Protein AF-A0A9E5AY60-F1 (afdb_monomer_lite)

pLDDT: mean 90.07, std 10.65, range [47.97, 98.25]

Structure (mmCIF, N/CA/C/O backbone):
data_AF-A0A9E5AY60-F1
#
_entry.id   AF-A0A9E5AY60-F1
#
loop_
_atom_site.group_PDB
_atom_site.id
_atom_site.type_symbol
_atom_site.label_atom_id
_atom_site.label_alt_id
_atom_site.label_comp_id
_atom_site.label_asym_id
_atom_site.label_entity_id
_atom_site.label_seq_id
_atom_site.pdbx_PDB_ins_code
_atom_site.Cartn_x
_atom_site.Cartn_y
_atom_site.Cartn_z
_atom_site.occupancy
_atom_site.B_iso_or_equiv
_atom_site.auth_seq_id
_atom_site.auth_comp_id
_atom_site.auth_asym_id
_atom_site.auth_atom_id
_atom_site.pdbx_PDB_model_num
ATOM 1 N N . SER A 1 1 ? -10.095 7.070 -14.844 1.00 83.50 1 SER A N 1
ATOM 2 C CA . SER A 1 1 ? -8.996 6.084 -14.861 1.00 83.50 1 SER A CA 1
ATOM 3 C C . SER A 1 1 ? -7.688 6.814 -14.617 1.00 83.50 1 SER A C 1
ATOM 5 O O . SER A 1 1 ? -7.597 7.990 -14.954 1.00 83.50 1 SER A O 1
ATOM 7 N N . PHE A 1 2 ? -6.708 6.151 -14.004 1.00 92.81 2 PHE A N 1
ATOM 8 C CA . PHE A 1 2 ? -5.382 6.709 -13.722 1.00 92.81 2 PHE A CA 1
ATOM 9 C C . PHE A 1 2 ? -4.321 5.604 -13.808 1.00 92.81 2 PHE A C 1
ATOM 11 O O . PHE A 1 2 ? -4.665 4.422 -13.766 1.00 92.81 2 PHE A O 1
ATOM 18 N N . PHE A 1 3 ? -3.049 5.986 -13.926 1.00 93.88 3 PHE A N 1
ATOM 19 C CA . PHE A 1 3 ? -1.922 5.063 -13.804 1.00 93.88 3 PHE A CA 1
ATOM 20 C C . PHE A 1 3 ? -1.346 5.147 -12.390 1.00 93.88 3 PHE A C 1
ATOM 22 O O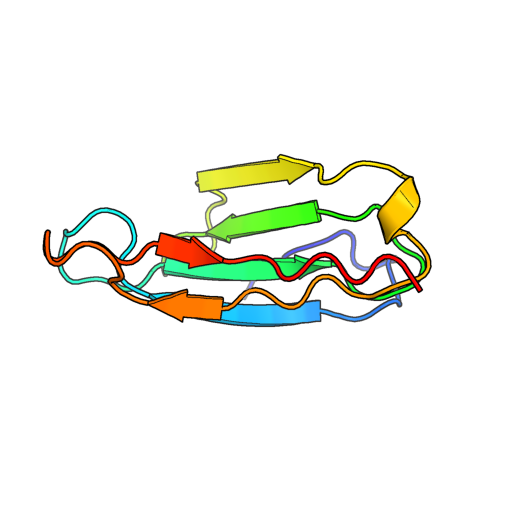 . PHE A 1 3 ? -0.964 6.227 -11.941 1.00 93.88 3 PHE A O 1
ATOM 29 N N . ALA A 1 4 ? -1.286 4.014 -11.690 1.00 93.88 4 ALA A N 1
ATOM 30 C CA . ALA A 1 4 ? -0.707 3.956 -10.348 1.00 93.88 4 ALA A CA 1
ATOM 31 C C . ALA A 1 4 ? 0.829 4.062 -10.373 1.00 93.88 4 ALA A C 1
ATOM 33 O O . ALA A 1 4 ? 1.456 4.629 -9.483 1.00 93.88 4 ALA A O 1
ATOM 34 N N . PHE A 1 5 ? 1.463 3.574 -11.433 1.00 94.31 5 PHE A N 1
ATOM 35 C CA . PHE A 1 5 ? 2.904 3.678 -11.645 1.00 94.31 5 PHE A CA 1
ATOM 36 C C . PHE A 1 5 ? 3.208 4.185 -13.051 1.00 94.31 5 PHE A C 1
ATOM 38 O O . PHE A 1 5 ? 2.289 4.430 -13.831 1.00 94.31 5 PHE A O 1
ATOM 45 N N . ASP A 1 6 ? 4.490 4.386 -13.354 1.00 92.75 6 ASP A N 1
ATOM 46 C CA . ASP A 1 6 ? 4.905 4.731 -14.710 1.00 92.75 6 ASP A CA 1
ATOM 47 C C . ASP A 1 6 ? 4.409 3.637 -15.681 1.00 92.75 6 ASP A C 1
ATOM 49 O O . ASP A 1 6 ? 4.633 2.454 -15.418 1.00 92.75 6 ASP A O 1
ATOM 53 N N . PRO A 1 7 ? 3.715 3.983 -16.779 1.00 91.50 7 PRO A N 1
ATOM 54 C CA . PRO A 1 7 ? 3.172 2.996 -17.712 1.00 91.50 7 PRO A CA 1
ATOM 55 C C . PRO A 1 7 ? 4.248 2.150 -18.419 1.00 91.50 7 PRO A C 1
ATOM 57 O O . PRO A 1 7 ? 3.914 1.131 -19.025 1.00 91.50 7 PRO A O 1
ATOM 60 N N . HIS A 1 8 ? 5.522 2.546 -18.358 1.00 91.94 8 HIS A N 1
ATOM 61 C CA . HIS A 1 8 ? 6.656 1.764 -18.851 1.00 91.94 8 HIS A CA 1
ATOM 62 C C . HIS A 1 8 ? 7.171 0.730 -17.838 1.00 91.94 8 HIS A C 1
ATOM 64 O O . HIS A 1 8 ? 7.967 -0.139 -18.204 1.00 91.94 8 HIS A O 1
ATOM 70 N N . GLU A 1 9 ? 6.710 0.766 -16.586 1.00 91.19 9 GLU A N 1
ATOM 71 C CA . GLU A 1 9 ? 6.967 -0.300 -15.625 1.00 91.19 9 GLU A CA 1
ATOM 72 C C . GLU A 1 9 ? 6.063 -1.505 -15.902 1.00 91.19 9 GLU A C 1
ATOM 74 O O . GLU A 1 9 ? 4.865 -1.516 -15.630 1.00 91.19 9 GLU A O 1
ATOM 79 N N . THR A 1 10 ? 6.663 -2.564 -16.438 1.00 89.56 10 THR A N 1
ATOM 80 C CA . THR A 1 10 ? 5.943 -3.752 -16.924 1.00 89.56 10 THR A CA 1
ATOM 81 C C . THR A 1 10 ? 5.812 -4.868 -15.887 1.00 89.56 10 THR A C 1
ATOM 83 O O . THR A 1 10 ? 5.307 -5.943 -16.202 1.00 89.56 10 THR A O 1
ATOM 86 N N . GLY A 1 11 ? 6.224 -4.621 -14.638 1.00 89.00 11 GLY A N 1
ATOM 87 C CA . GLY A 1 11 ? 6.152 -5.599 -13.546 1.00 89.00 11 GLY A CA 1
ATOM 88 C C . GLY A 1 11 ? 4.729 -5.936 -13.088 1.00 89.00 11 GLY A C 1
ATOM 89 O O . GLY A 1 11 ? 4.547 -6.880 -12.320 1.00 89.00 11 GLY A O 1
ATOM 90 N N . GLY A 1 12 ? 3.729 -5.180 -13.552 1.00 91.56 12 GLY A N 1
ATOM 91 C CA . GLY A 1 12 ? 2.350 -5.269 -13.083 1.00 91.56 12 GLY A CA 1
ATOM 92 C C . GLY A 1 12 ? 2.157 -4.612 -11.716 1.00 91.56 12 GLY A C 1
ATOM 93 O O . GLY A 1 12 ? 3.024 -3.884 -11.228 1.00 91.56 12 GLY A O 1
ATOM 94 N N . VAL A 1 13 ? 0.999 -4.863 -11.103 1.00 93.88 13 VAL A N 1
ATOM 95 C CA . VAL A 1 13 ? 0.624 -4.320 -9.791 1.00 93.88 13 VAL A CA 1
ATOM 96 C C . VAL A 1 13 ? -0.110 -5.359 -8.954 1.00 93.88 13 VAL A C 1
ATOM 98 O O . VAL A 1 13 ? -0.784 -6.232 -9.501 1.00 93.88 13 VAL A O 1
ATOM 101 N N . HIS A 1 14 ? -0.025 -5.217 -7.634 1.00 94.06 14 HIS A N 1
ATOM 102 C CA . HIS A 1 14 ? -0.904 -5.893 -6.680 1.00 94.06 14 HIS A CA 1
ATOM 103 C C . HIS A 1 14 ? -1.812 -4.855 -6.028 1.00 94.06 14 HIS A C 1
ATOM 105 O O . HIS A 1 14 ? -1.378 -3.732 -5.769 1.00 94.06 14 HIS A O 1
ATOM 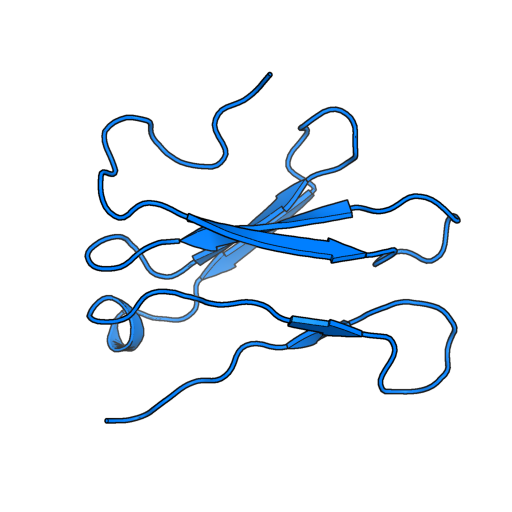111 N N . LEU A 1 15 ? -3.066 -5.227 -5.787 1.00 95.19 15 LEU A N 1
ATOM 112 C CA . LEU A 1 15 ? -4.100 -4.319 -5.305 1.00 95.19 15 LEU A CA 1
ATOM 113 C C . LEU A 1 15 ? -4.694 -4.820 -3.994 1.00 95.19 15 LEU A C 1
ATOM 115 O O . LEU A 1 15 ? -4.972 -6.010 -3.855 1.00 95.19 15 LEU A O 1
ATOM 119 N N . ALA A 1 16 ? -4.933 -3.876 -3.095 1.00 96.56 16 ALA A N 1
ATOM 120 C CA . ALA A 1 16 ? -5.822 -4.000 -1.953 1.00 96.56 16 ALA A CA 1
ATOM 121 C C . ALA A 1 16 ? -6.654 -2.712 -1.843 1.00 96.56 16 ALA A C 1
ATOM 123 O O . ALA A 1 16 ? -6.307 -1.686 -2.438 1.00 96.56 16 ALA A O 1
ATOM 124 N N . VAL A 1 17 ? -7.759 -2.780 -1.115 1.00 97.12 17 VAL A N 1
ATOM 125 C CA . VAL A 1 17 ? -8.620 -1.634 -0.811 1.00 97.12 17 VAL A CA 1
ATOM 126 C C . VAL A 1 17 ? -9.001 -1.689 0.656 1.00 97.12 17 VAL A C 1
ATOM 128 O O . VAL A 1 17 ? -9.025 -2.786 1.218 1.00 97.12 17 VAL A O 1
ATOM 131 N N . GLY A 1 18 ? -9.258 -0.528 1.243 1.00 96.81 18 GLY A N 1
ATOM 132 C CA . GLY A 1 18 ? -9.697 -0.439 2.625 1.00 96.81 18 GLY A CA 1
ATOM 133 C C . GLY A 1 18 ? -9.798 0.984 3.146 1.00 96.81 18 GLY A C 1
ATOM 134 O O . GLY A 1 18 ? -9.238 1.889 2.532 1.00 96.81 18 GLY A O 1
ATOM 135 N N . ASP A 1 19 ? -10.538 1.179 4.232 1.00 97.69 19 ASP A N 1
ATOM 136 C CA . ASP A 1 19 ? -10.742 2.492 4.862 1.00 97.69 19 ASP A CA 1
ATOM 137 C C . ASP A 1 19 ? -9.573 2.797 5.808 1.00 97.69 19 ASP A C 1
ATOM 139 O O . ASP A 1 19 ? -9.544 2.360 6.960 1.00 97.69 19 ASP A O 1
ATOM 143 N N . LEU A 1 20 ? -8.563 3.500 5.296 1.00 97.06 20 LEU A N 1
ATOM 144 C CA . LEU A 1 20 ? -7.302 3.720 6.008 1.00 97.06 20 LEU A CA 1
ATOM 145 C C . LEU A 1 20 ? -7.355 4.946 6.924 1.00 97.06 20 LEU A C 1
ATOM 147 O O . LEU A 1 20 ? -6.501 5.104 7.802 1.00 97.06 20 LEU A O 1
ATOM 151 N N . ASP A 1 21 ? -8.298 5.862 6.692 1.00 95.38 21 ASP A N 1
ATOM 152 C CA . ASP A 1 21 ? -8.430 7.088 7.478 1.00 95.38 21 ASP A CA 1
ATOM 153 C C . ASP A 1 21 ? -9.652 7.112 8.412 1.00 95.38 21 ASP A C 1
ATOM 155 O O . ASP A 1 21 ? -9.667 7.916 9.362 1.00 95.38 21 ASP A O 1
ATOM 159 N N . GLY A 1 22 ? -10.577 6.163 8.244 1.00 96.12 22 GLY A N 1
ATOM 160 C CA . GLY A 1 22 ? -11.775 5.952 9.052 1.00 96.12 22 GLY A CA 1
ATOM 161 C C . GLY A 1 22 ? -12.954 6.836 8.639 1.00 96.12 22 GLY A C 1
ATOM 162 O O . GLY A 1 22 ? -13.810 7.133 9.481 1.00 96.12 22 GLY A O 1
ATOM 163 N N . ASP A 1 23 ? -12.985 7.347 7.401 1.00 96.25 23 ASP A N 1
ATOM 164 C CA . ASP A 1 23 ? -14.050 8.237 6.915 1.00 96.25 23 ASP A CA 1
ATOM 165 C C . ASP A 1 23 ? -15.263 7.506 6.301 1.00 96.25 23 ASP A C 1
ATOM 167 O O . ASP A 1 23 ? -16.262 8.149 5.927 1.00 96.25 23 ASP A O 1
ATOM 171 N N . GLY A 1 24 ? -15.207 6.174 6.238 1.00 96.06 24 GLY A N 1
ATOM 172 C CA . GLY A 1 24 ? -16.214 5.308 5.639 1.00 96.06 24 GLY A CA 1
ATOM 173 C C . GLY A 1 24 ? -16.087 5.155 4.120 1.00 96.06 24 GLY A C 1
ATOM 174 O O . GLY A 1 24 ? -17.031 4.664 3.487 1.00 96.06 24 GLY A O 1
ATOM 175 N N . ARG A 1 25 ? -14.986 5.602 3.504 1.00 96.8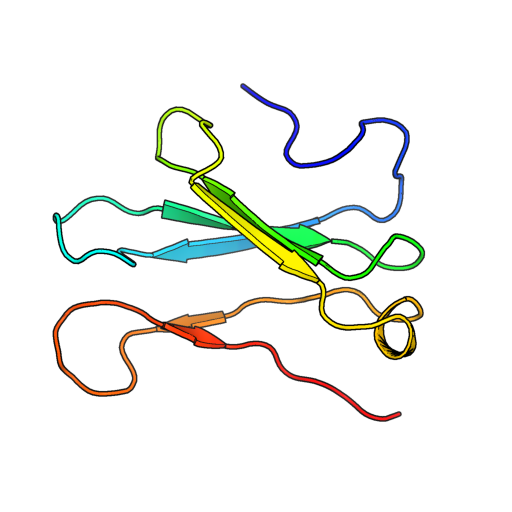1 25 ARG A N 1
ATOM 176 C CA . ARG A 1 25 ? -14.653 5.358 2.094 1.00 96.81 25 ARG A CA 1
ATOM 177 C C . ARG A 1 25 ? -13.345 4.593 2.001 1.00 96.81 25 ARG A C 1
ATOM 179 O O . ARG A 1 25 ? -12.401 4.860 2.715 1.00 96.81 25 ARG A O 1
ATOM 186 N N . GLU A 1 26 ? -13.297 3.660 1.059 1.00 97.50 26 GLU A N 1
ATOM 187 C CA . GLU A 1 26 ? -12.083 2.891 0.816 1.00 97.50 26 GLU A CA 1
ATOM 188 C C . GLU A 1 26 ? -11.052 3.695 0.007 1.00 97.50 26 GLU A C 1
ATOM 190 O O . GLU A 1 26 ? -11.355 4.278 -1.047 1.00 97.50 26 GLU A O 1
ATOM 195 N N . GLU A 1 27 ? -9.802 3.618 0.446 1.00 98.12 27 GLU A N 1
ATOM 196 C CA . GLU A 1 27 ? -8.615 3.961 -0.319 1.00 98.12 27 GLU A CA 1
ATOM 197 C C . GLU A 1 27 ? -8.153 2.779 -1.176 1.00 98.12 27 GLU A C 1
ATOM 199 O O . GLU A 1 27 ? -8.391 1.605 -0.895 1.00 98.12 27 GLU A O 1
ATOM 204 N N . ILE A 1 28 ? -7.418 3.099 -2.238 1.00 98.00 28 ILE A N 1
ATOM 205 C CA . ILE A 1 28 ? -6.795 2.127 -3.131 1.00 98.00 28 ILE A CA 1
ATOM 206 C C . ILE A 1 28 ? -5.321 2.007 -2.760 1.00 98.0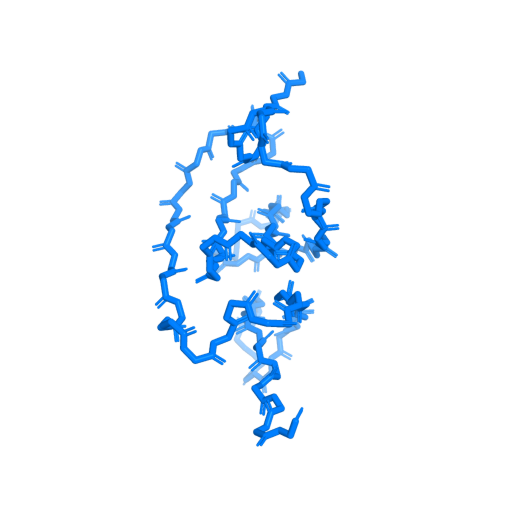0 28 ILE A C 1
ATOM 208 O O . ILE A 1 28 ? -4.562 2.971 -2.885 1.00 98.00 28 ILE A O 1
ATOM 212 N N . VAL A 1 29 ? -4.887 0.805 -2.394 1.00 98.00 29 VAL A N 1
ATOM 213 C CA . VAL A 1 29 ? -3.490 0.491 -2.082 1.00 98.00 29 VAL A CA 1
ATOM 214 C C . VAL A 1 29 ? -2.889 -0.313 -3.227 1.00 98.00 29 VAL A C 1
ATOM 216 O O . VAL A 1 29 ? -3.365 -1.393 -3.577 1.00 98.00 29 VAL A O 1
ATOM 219 N N . VAL A 1 30 ? -1.816 0.209 -3.818 1.00 97.00 30 VAL A N 1
ATOM 220 C CA . VAL A 1 30 ? -1.142 -0.401 -4.965 1.00 97.00 30 VAL A CA 1
ATOM 221 C C . VAL A 1 30 ? 0.296 -0.739 -4.603 1.00 97.00 30 VAL A C 1
ATOM 223 O O . VAL A 1 30 ? 1.105 0.152 -4.344 1.00 97.00 30 VAL A O 1
ATOM 226 N N . GLY A 1 31 ? 0.625 -2.027 -4.624 1.00 95.00 31 GLY A N 1
ATOM 227 C CA . GLY A 1 31 ? 1.992 -2.521 -4.521 1.00 95.00 31 GLY A CA 1
ATOM 228 C C . GLY A 1 31 ? 2.627 -2.696 -5.898 1.00 95.00 31 GLY A C 1
ATOM 229 O O . GLY A 1 31 ? 2.002 -3.209 -6.831 1.00 95.00 31 GLY A O 1
ATOM 230 N N . SER A 1 32 ? 3.877 -2.262 -6.038 1.00 93.56 32 SER A N 1
ATOM 231 C CA . SER A 1 32 ? 4.631 -2.396 -7.283 1.00 93.56 32 SER A CA 1
ATOM 232 C C . SER A 1 32 ? 4.946 -3.858 -7.602 1.00 93.56 32 SER A C 1
ATOM 234 O O . SER A 1 32 ? 5.309 -4.646 -6.723 1.00 93.56 32 SER A O 1
ATOM 236 N N . GLY A 1 33 ? 4.832 -4.230 -8.873 1.00 91.12 33 GLY A N 1
ATOM 237 C CA . GLY A 1 33 ? 5.162 -5.569 -9.339 1.00 91.12 33 GLY A CA 1
ATOM 238 C C . GLY A 1 33 ? 6.664 -5.867 -9.377 1.00 91.12 33 GLY A C 1
ATOM 239 O O . GLY A 1 33 ? 7.515 -4.999 -9.171 1.00 91.12 33 GLY A O 1
ATOM 240 N N . LYS A 1 34 ? 7.000 -7.126 -9.659 1.00 89.44 34 LYS A N 1
ATOM 241 C CA . LYS A 1 34 ? 8.385 -7.618 -9.689 1.00 89.44 34 LYS A CA 1
ATOM 242 C C . LYS A 1 34 ? 9.236 -6.868 -10.723 1.00 89.44 34 LYS A C 1
ATOM 244 O O . LYS A 1 34 ? 8.770 -6.586 -11.823 1.00 89.44 34 LYS A O 1
ATOM 249 N N . GLY A 1 35 ? 10.510 -6.625 -10.402 1.00 86.88 35 GLY A N 1
ATOM 250 C CA . GLY A 1 35 ? 11.465 -6.005 -11.328 1.00 86.88 35 GLY A CA 1
ATOM 251 C C . GLY A 1 35 ? 11.305 -4.489 -11.466 1.00 86.88 35 GLY A C 1
ATOM 252 O O . GLY A 1 35 ? 11.900 -3.892 -12.359 1.00 86.88 35 GLY A O 1
ATOM 253 N N . THR A 1 36 ? 10.514 -3.873 -10.587 1.00 88.81 36 THR A N 1
ATOM 254 C CA . THR A 1 36 ? 10.338 -2.419 -10.482 1.00 88.81 36 THR A CA 1
ATOM 255 C C . THR A 1 36 ? 10.886 -1.925 -9.140 1.00 88.81 36 THR A C 1
ATOM 257 O O . THR A 1 36 ? 11.309 -2.725 -8.299 1.00 88.81 36 THR A O 1
ATOM 260 N N . LEU A 1 37 ? 10.916 -0.605 -8.921 1.00 89.62 37 LEU A N 1
ATOM 261 C CA . LEU A 1 37 ? 11.269 -0.074 -7.603 1.00 89.62 37 LEU A CA 1
ATOM 262 C C . LEU A 1 37 ? 10.198 -0.491 -6.580 1.00 89.62 37 LEU A C 1
ATOM 264 O O . LEU A 1 37 ? 9.044 -0.105 -6.778 1.00 89.62 37 LEU A O 1
ATOM 268 N N . PRO A 1 38 ? 10.565 -1.214 -5.502 1.00 90.88 38 PRO A N 1
ATOM 269 C CA . PRO A 1 38 ? 9.617 -1.784 -4.552 1.00 90.88 38 PRO A CA 1
ATOM 270 C C . PRO A 1 38 ? 8.969 -0.693 -3.705 1.00 90.88 38 PRO A C 1
A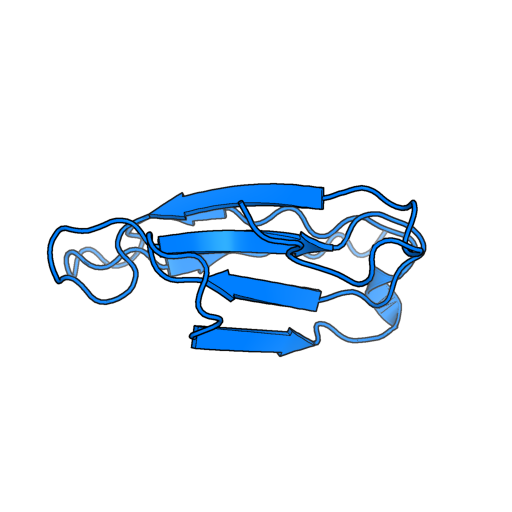TOM 272 O O . PRO A 1 38 ? 9.591 -0.117 -2.803 1.00 90.88 38 PRO A O 1
ATOM 275 N N . ARG A 1 39 ? 7.709 -0.401 -4.012 1.00 92.69 39 ARG A N 1
ATOM 276 C CA . ARG A 1 39 ? 6.958 0.678 -3.384 1.00 92.69 39 ARG A CA 1
ATOM 277 C C . ARG A 1 39 ? 5.476 0.369 -3.261 1.00 92.69 39 ARG A C 1
ATOM 279 O O . ARG A 1 39 ? 4.922 -0.429 -4.017 1.00 92.69 39 ARG A O 1
ATOM 286 N N . ILE A 1 40 ? 4.851 1.057 -2.317 1.00 95.19 40 ILE A N 1
ATOM 287 C CA . ILE A 1 40 ? 3.402 1.105 -2.139 1.00 95.19 40 ILE A CA 1
ATOM 288 C C . ILE A 1 40 ? 2.949 2.525 -2.403 1.00 95.19 40 ILE A C 1
ATOM 290 O O . ILE A 1 40 ? 3.567 3.464 -1.906 1.00 95.19 40 ILE A O 1
ATOM 294 N N . ARG A 1 41 ? 1.870 2.681 -3.163 1.00 97.12 41 ARG A N 1
ATOM 295 C CA . ARG A 1 41 ? 1.161 3.951 -3.308 1.00 97.12 41 ARG A CA 1
ATOM 296 C C . ARG A 1 41 ? -0.273 3.794 -2.849 1.00 97.12 41 ARG A C 1
ATOM 298 O O . ARG A 1 41 ? -0.912 2.792 -3.158 1.00 97.12 41 ARG A O 1
ATOM 305 N N . VAL A 1 42 ? -0.757 4.800 -2.140 1.00 98.00 42 VAL A N 1
ATOM 306 C CA . VAL A 1 42 ? -2.137 4.888 -1.662 1.00 98.00 42 VAL A CA 1
ATOM 307 C C . VAL A 1 42 ? -2.837 5.996 -2.432 1.00 98.00 42 VAL A C 1
ATOM 309 O O . VAL A 1 42 ? -2.258 7.070 -2.614 1.00 98.00 42 VAL A O 1
ATOM 312 N N . TYR A 1 43 ? -4.063 5.752 -2.877 1.00 98.25 43 TYR A N 1
ATOM 313 C CA . TYR A 1 43 ? -4.890 6.707 -3.608 1.00 98.25 43 TYR A CA 1
ATOM 314 C C . TYR A 1 43 ? -6.273 6.822 -2.983 1.00 98.25 43 TYR A C 1
ATOM 316 O O . TYR A 1 43 ? -6.801 5.837 -2.485 1.00 98.25 43 TYR A O 1
ATOM 324 N N . ASP A 1 44 ? -6.893 7.994 -3.102 1.00 97.25 44 ASP A N 1
ATOM 325 C CA . ASP A 1 44 ? -8.328 8.118 -2.838 1.00 97.25 44 ASP A CA 1
ATOM 326 C C . ASP A 1 44 ? -9.169 7.481 -3.963 1.00 97.25 44 ASP A C 1
ATOM 328 O O . ASP A 1 44 ? -8.675 7.179 -5.057 1.00 97.25 44 ASP A O 1
ATOM 332 N N . GLY A 1 45 ? -10.481 7.354 -3.740 1.00 94.56 45 GLY A N 1
ATOM 333 C CA . GLY A 1 45 ? -11.431 6.843 -4.740 1.00 94.56 45 GLY A CA 1
ATOM 334 C C . GLY A 1 45 ? -11.538 7.669 -6.036 1.00 94.56 45 GLY A C 1
ATOM 335 O O . GLY A 1 45 ? -12.230 7.267 -6.974 1.00 94.56 45 GLY A O 1
ATOM 336 N N . LYS A 1 46 ? -10.858 8.822 -6.130 1.00 95.44 46 LYS A N 1
ATOM 337 C CA . LYS A 1 46 ? -10.754 9.642 -7.351 1.00 95.44 46 LYS A CA 1
ATOM 338 C C . LYS A 1 46 ? -9.416 9.447 -8.074 1.00 95.44 46 LYS A C 1
ATOM 340 O O . LYS A 1 46 ? -9.219 10.035 -9.139 1.00 95.44 46 LYS A O 1
ATOM 345 N N . GLY A 1 47 ? -8.520 8.614 -7.543 1.00 95.75 47 GLY A N 1
ATOM 346 C CA . GLY A 1 47 ? -7.203 8.335 -8.112 1.00 95.75 47 GLY A CA 1
ATOM 347 C C . GLY A 1 47 ? -6.148 9.393 -7.786 1.00 95.75 47 GLY A C 1
ATOM 348 O O . GLY A 1 47 ? -5.125 9.462 -8.470 1.00 95.75 47 GLY A O 1
ATOM 349 N N . ARG A 1 48 ? -6.365 10.237 -6.769 1.00 96.50 48 ARG A N 1
ATOM 350 C CA . ARG A 1 48 ? -5.337 11.163 -6.276 1.00 96.50 48 ARG A CA 1
ATOM 351 C C . ARG A 1 48 ? -4.452 10.438 -5.270 1.00 96.50 48 ARG A C 1
ATOM 353 O O . ARG A 1 48 ? -4.949 9.878 -4.301 1.00 96.50 48 ARG A O 1
ATOM 360 N N . MET A 1 49 ? -3.140 10.488 -5.493 1.00 97.12 49 MET A N 1
ATOM 361 C CA . MET A 1 49 ? -2.163 9.870 -4.597 1.00 97.12 49 MET A CA 1
ATOM 362 C C . MET A 1 49 ? -2.156 10.580 -3.236 1.00 97.12 49 MET A C 1
ATOM 364 O O . MET A 1 49 ? -2.046 11.807 -3.176 1.00 97.12 49 MET A O 1
ATOM 368 N N . LEU A 1 50 ? -2.273 9.800 -2.166 1.00 97.06 50 LEU A N 1
ATOM 369 C CA . LEU A 1 50 ? -2.229 10.237 -0.770 1.00 97.06 50 LEU A CA 1
ATOM 370 C C . LEU A 1 50 ? -0.837 10.019 -0.175 1.00 97.06 50 LEU A C 1
ATOM 372 O O . LEU A 1 50 ? -0.256 10.938 0.399 1.00 97.06 50 LEU A O 1
ATOM 376 N N . HIS A 1 51 ? -0.289 8.815 -0.365 1.00 96.50 51 HIS A N 1
ATOM 377 C CA . HIS A 1 51 ? 0.971 8.381 0.238 1.00 96.50 51 HIS A CA 1
ATOM 378 C C . HIS A 1 51 ? 1.796 7.526 -0.727 1.00 96.50 51 HIS A C 1
ATOM 380 O O . HIS A 1 51 ? 1.251 6.845 -1.597 1.00 96.50 51 HIS A O 1
ATOM 386 N N . GLU A 1 52 ? 3.116 7.535 -0.536 1.00 95.62 52 GLU A N 1
ATOM 387 C CA . GLU A 1 52 ? 4.056 6.623 -1.184 1.00 95.62 52 GLU A CA 1
ATOM 388 C C . GLU A 1 52 ? 5.080 6.130 -0.154 1.00 95.62 52 GLU A C 1
ATOM 390 O O . GLU A 1 52 ? 5.675 6.927 0.572 1.00 95.62 52 GLU A O 1
ATOM 395 N N . PHE A 1 53 ? 5.298 4.817 -0.111 1.00 92.19 53 PHE A N 1
ATOM 396 C CA . PHE A 1 53 ? 6.262 4.166 0.772 1.00 92.19 53 PHE A CA 1
ATOM 397 C C . PHE A 1 53 ? 7.270 3.389 -0.062 1.00 92.19 53 PHE A C 1
ATOM 399 O O . PHE A 1 53 ? 6.890 2.525 -0.852 1.00 92.19 53 PHE A O 1
ATOM 406 N N . PHE A 1 54 ? 8.559 3.662 0.133 1.00 90.69 54 PHE A N 1
ATOM 407 C CA . PHE A 1 54 ? 9.631 2.868 -0.458 1.00 90.69 54 PHE A CA 1
ATOM 408 C C . PHE A 1 54 ? 10.078 1.790 0.525 1.00 90.69 54 PHE A C 1
ATOM 410 O O . PHE A 1 54 ? 10.426 2.093 1.665 1.00 90.69 54 PHE A O 1
ATOM 417 N N . LEU A 1 55 ? 10.094 0.535 0.078 1.00 84.69 55 LEU A N 1
ATOM 418 C CA . LEU A 1 55 ? 10.367 -0.605 0.959 1.00 84.69 55 LEU A CA 1
ATOM 419 C C . LEU A 1 55 ? 11.851 -0.989 1.016 1.00 84.69 55 LEU A C 1
ATOM 421 O O . LEU A 1 55 ? 12.238 -1.829 1.822 1.00 84.69 55 LEU A O 1
ATOM 425 N N . GLY A 1 56 ? 12.698 -0.370 0.191 1.00 79.69 56 GLY A N 1
ATOM 426 C CA . GLY A 1 56 ? 14.123 -0.689 0.113 1.00 79.69 56 GLY A CA 1
ATOM 427 C C . GLY A 1 56 ? 14.456 -1.662 -1.020 1.00 79.69 56 GLY A C 1
ATOM 428 O O . GLY A 1 56 ? 13.683 -2.555 -1.358 1.00 79.69 56 GLY A O 1
ATOM 429 N N . ALA A 1 57 ? 15.644 -1.507 -1.612 1.00 72.56 57 ALA A N 1
ATOM 430 C CA . ALA A 1 57 ? 16.049 -2.211 -2.836 1.00 72.56 57 ALA A CA 1
ATOM 431 C C . ALA A 1 57 ? 16.059 -3.750 -2.727 1.00 72.56 57 ALA A C 1
ATOM 433 O O . ALA A 1 57 ? 15.940 -4.432 -3.747 1.00 72.56 57 ALA A O 1
ATOM 434 N N . GLN A 1 58 ? 16.148 -4.293 -1.509 1.00 69.44 58 GLN A N 1
ATOM 435 C CA . GLN A 1 58 ? 16.110 -5.734 -1.233 1.00 69.44 58 GLN A CA 1
ATOM 436 C C . GLN A 1 58 ? 14.821 -6.427 -1.710 1.00 69.44 58 GLN A C 1
ATOM 438 O O . GLN A 1 58 ? 14.828 -7.634 -1.912 1.00 69.44 58 GLN A O 1
ATOM 443 N N . PHE A 1 59 ? 13.742 -5.671 -1.947 1.00 65.50 59 PHE A N 1
ATOM 444 C CA . PHE A 1 59 ? 12.462 -6.200 -2.425 1.00 65.50 59 PHE A CA 1
ATOM 445 C C . PHE A 1 59 ? 12.266 -6.092 -3.940 1.00 65.50 59 PHE A C 1
ATOM 447 O O . PHE A 1 59 ? 11.231 -6.496 -4.442 1.00 65.50 59 PHE A O 1
ATOM 454 N N . SER A 1 60 ? 13.233 -5.566 -4.696 1.00 68.69 60 SER A N 1
ATOM 455 C CA . SER A 1 60 ? 13.078 -5.354 -6.150 1.00 68.69 60 SER A CA 1
ATOM 456 C C . SER A 1 60 ? 12.922 -6.652 -6.961 1.00 68.69 60 SER A C 1
ATOM 458 O O . SER A 1 60 ? 12.335 -6.655 -8.047 1.00 68.69 60 SER A O 1
ATOM 460 N N . SER A 1 61 ? 13.427 -7.773 -6.436 1.00 71.38 61 SER A N 1
ATOM 461 C CA . SER A 1 61 ? 13.317 -9.106 -7.041 1.00 71.38 61 SER A CA 1
ATOM 462 C C . SER A 1 61 ? 11.948 -9.763 -6.828 1.00 71.38 61 SER A C 1
ATOM 464 O O . SER A 1 61 ? 11.639 -10.746 -7.514 1.00 71.38 61 SER A O 1
ATOM 466 N N . VAL A 1 62 ? 11.125 -9.218 -5.928 1.00 74.75 62 VAL A N 1
ATOM 467 C CA . VAL A 1 62 ? 9.781 -9.698 -5.596 1.00 74.75 62 VAL A CA 1
ATOM 468 C C . VAL A 1 62 ? 8.744 -8.605 -5.853 1.00 74.75 62 VAL A C 1
ATOM 470 O O . VAL A 1 62 ? 9.050 -7.421 -5.923 1.00 74.75 62 VAL A O 1
ATOM 473 N N . GLY A 1 63 ? 7.498 -9.007 -6.083 1.00 82.25 63 GLY A N 1
ATOM 474 C CA . GLY A 1 63 ? 6.392 -8.058 -6.086 1.00 82.25 63 GLY A CA 1
ATOM 475 C C . GLY A 1 63 ? 6.029 -7.656 -4.660 1.00 82.25 63 GLY A C 1
ATOM 476 O O . GLY A 1 63 ? 6.222 -8.436 -3.729 1.00 82.25 63 GLY A O 1
ATOM 477 N N . VAL A 1 64 ? 5.479 -6.459 -4.493 1.00 88.75 64 VAL A N 1
ATOM 478 C CA . VAL A 1 64 ? 4.927 -6.008 -3.215 1.00 88.75 64 VAL A CA 1
ATOM 479 C C . VAL A 1 64 ? 3.444 -6.348 -3.193 1.00 88.75 64 VAL A C 1
ATOM 481 O O . VAL A 1 64 ? 2.688 -5.766 -3.967 1.00 88.75 64 VAL A O 1
ATOM 484 N N . THR A 1 65 ? 3.033 -7.278 -2.333 1.00 91.12 65 THR A N 1
ATOM 485 C CA . THR A 1 65 ? 1.627 -7.685 -2.182 1.00 91.12 65 THR A CA 1
ATOM 486 C C . THR A 1 65 ? 1.075 -7.131 -0.869 1.00 91.12 65 THR A C 1
ATOM 488 O O . THR A 1 65 ? 1.325 -7.736 0.174 1.00 91.12 65 THR A O 1
ATOM 491 N N . PRO A 1 66 ? 0.377 -5.981 -0.883 1.00 92.50 66 PRO A N 1
ATOM 492 C CA . PRO A 1 66 ? -0.225 -5.428 0.323 1.00 92.50 66 PRO A CA 1
ATOM 493 C C . PRO A 1 66 ? -1.440 -6.254 0.762 1.00 92.50 66 PRO A C 1
ATOM 495 O O . PRO A 1 66 ? -2.157 -6.817 -0.067 1.00 92.50 66 PRO A O 1
ATOM 498 N N . VAL A 1 67 ? -1.682 -6.275 2.068 1.00 94.62 67 VAL A N 1
ATOM 499 C CA . VAL A 1 67 ? -2.941 -6.705 2.689 1.00 94.62 67 VAL A CA 1
ATOM 500 C C . VAL A 1 67 ? -3.466 -5.530 3.502 1.00 94.62 67 VAL A C 1
ATOM 502 O O . VAL A 1 67 ? -2.665 -4.827 4.113 1.00 94.62 67 VAL A O 1
ATOM 505 N N . VAL A 1 68 ? -4.778 -5.312 3.486 1.00 96.12 68 VAL A N 1
ATOM 506 C CA . VAL A 1 68 ? -5.438 -4.274 4.282 1.00 96.12 68 VAL A CA 1
ATOM 507 C C . VAL A 1 68 ? -6.422 -4.940 5.236 1.00 96.12 68 VAL A C 1
ATOM 509 O O . VAL A 1 68 ? -7.160 -5.832 4.810 1.00 96.12 68 VAL A O 1
ATOM 512 N N . ALA A 1 69 ? -6.340 -4.598 6.521 1.00 95.19 69 ALA A N 1
ATOM 513 C CA . ALA A 1 69 ? -7.234 -5.084 7.568 1.00 95.19 69 ALA A CA 1
ATOM 514 C C . ALA A 1 69 ? -7.101 -4.220 8.825 1.00 95.19 69 ALA A C 1
ATOM 516 O O . ALA A 1 69 ? -5.990 -3.816 9.155 1.00 95.19 69 ALA A O 1
ATOM 517 N N . ASP A 1 70 ? -8.204 -4.032 9.546 1.00 96.19 70 ASP A N 1
ATOM 518 C CA . ASP A 1 70 ? -8.205 -3.511 10.918 1.00 96.19 70 ASP A CA 1
ATOM 519 C C . ASP A 1 70 ? -7.620 -4.579 11.861 1.00 96.19 70 ASP A C 1
ATOM 521 O O . ASP A 1 70 ? -8.253 -5.606 12.148 1.00 96.19 70 ASP A O 1
ATOM 525 N N . ILE A 1 71 ? -6.363 -4.391 12.268 1.00 96.00 71 ILE A N 1
ATOM 526 C CA . ILE A 1 71 ? -5.631 -5.345 13.115 1.00 96.00 71 ILE A CA 1
ATOM 527 C C . ILE A 1 71 ? -5.575 -4.927 14.582 1.00 96.00 71 ILE A C 1
ATOM 529 O O . ILE A 1 71 ? -5.236 -5.769 15.424 1.00 96.00 71 ILE A O 1
ATOM 533 N N . ASP A 1 72 ? -5.883 -3.672 14.901 1.00 96.19 72 ASP A N 1
ATOM 534 C CA . ASP A 1 72 ? -5.842 -3.157 16.272 1.00 96.19 72 ASP A CA 1
ATOM 535 C C . ASP A 1 72 ? -7.224 -2.828 16.869 1.00 96.19 72 ASP A C 1
ATOM 537 O O . ASP A 1 72 ? -7.346 -2.683 18.092 1.00 96.19 72 ASP A O 1
ATOM 541 N N . GLY A 1 73 ? -8.276 -2.870 16.053 1.00 96.19 73 GLY A N 1
ATOM 542 C CA . GLY A 1 73 ? -9.672 -2.708 16.434 1.00 96.19 73 GLY A CA 1
ATOM 543 C C . GLY A 1 73 ? -10.115 -1.254 16.579 1.00 96.19 73 GLY A C 1
ATOM 544 O O . GLY A 1 73 ? -11.105 -1.014 17.285 1.00 96.19 73 GLY A O 1
ATOM 545 N N . ASP A 1 74 ? -9.397 -0.286 15.999 1.00 96.50 74 ASP A N 1
ATOM 546 C CA . ASP A 1 74 ? -9.745 1.137 16.088 1.00 96.50 74 ASP A CA 1
ATOM 547 C C . ASP A 1 74 ? -10.768 1.602 15.029 1.00 96.50 74 ASP A C 1
ATOM 549 O O . ASP A 1 74 ? -11.303 2.715 15.128 1.00 96.50 74 ASP A O 1
ATOM 553 N N . GLY A 1 75 ? -11.117 0.723 14.083 1.00 93.69 75 GLY A N 1
ATOM 554 C CA . GLY A 1 75 ? -12.051 0.998 12.994 1.00 93.69 75 GLY A CA 1
ATOM 555 C C . GLY A 1 75 ? -11.418 1.662 11.769 1.00 93.69 75 GLY A C 1
ATOM 556 O O . GLY A 1 75 ? -12.159 2.035 10.858 1.00 93.69 75 GLY A O 1
ATOM 557 N N . LYS A 1 76 ? -10.093 1.810 11.741 1.00 96.00 76 LYS A N 1
ATOM 558 C CA . LYS A 1 76 ? -9.285 2.095 10.555 1.00 96.00 76 LYS A CA 1
ATOM 559 C C . LYS A 1 76 ? -8.554 0.824 10.165 1.00 96.00 76 LYS A C 1
ATOM 561 O O . LYS A 1 76 ? -8.254 -0.019 10.999 1.00 96.00 76 LYS A O 1
ATOM 566 N N . GLU A 1 77 ? -8.318 0.653 8.875 1.00 96.62 77 GLU A N 1
ATOM 567 C CA . GLU A 1 77 ? -7.590 -0.508 8.390 1.00 96.62 77 GLU A CA 1
ATOM 568 C C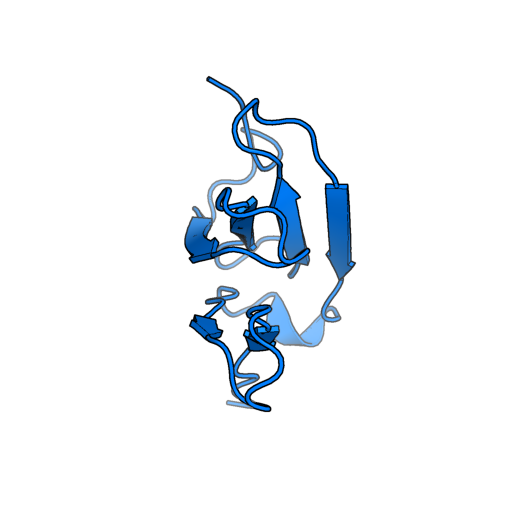 . GLU A 1 77 ? -6.106 -0.181 8.183 1.00 96.62 77 GLU A C 1
ATOM 570 O O . GLU A 1 77 ? -5.728 0.882 7.685 1.00 96.62 77 GLU A O 1
ATOM 575 N N . GLU A 1 78 ? -5.234 -1.136 8.502 1.00 95.62 78 GLU A N 1
ATOM 576 C CA . GLU A 1 78 ? -3.789 -0.994 8.350 1.00 95.62 78 GLU A CA 1
ATOM 577 C C . GLU A 1 78 ? -3.291 -1.662 7.071 1.00 95.62 78 GLU A C 1
ATOM 579 O O . GLU A 1 78 ? -3.786 -2.705 6.647 1.00 95.62 78 GLU A O 1
ATOM 584 N N . ILE A 1 79 ? -2.208 -1.125 6.499 1.00 94.12 79 ILE A N 1
ATOM 585 C CA . ILE A 1 79 ? -1.481 -1.777 5.404 1.00 94.12 79 ILE A CA 1
ATOM 586 C C . ILE A 1 79 ? -0.401 -2.701 5.976 1.00 94.12 79 ILE A C 1
ATOM 588 O O . ILE A 1 79 ? 0.584 -2.249 6.564 1.00 94.12 79 ILE A O 1
ATOM 592 N N . LEU A 1 80 ? -0.520 -3.997 5.700 1.00 91.88 80 LEU A N 1
ATOM 593 C CA . LEU A 1 80 ? 0.491 -5.005 5.990 1.00 91.88 80 LEU A CA 1
ATOM 594 C C . LEU A 1 80 ? 1.264 -5.370 4.726 1.00 91.88 80 LEU A C 1
ATOM 596 O O . LEU A 1 80 ? 0.695 -5.597 3.656 1.00 91.88 80 LEU A O 1
ATOM 600 N N . VAL A 1 81 ? 2.584 -5.484 4.869 1.00 87.06 81 VAL A N 1
ATOM 601 C CA . VAL A 1 81 ? 3.478 -5.881 3.780 1.00 87.06 81 VAL A CA 1
ATOM 602 C C . VAL A 1 81 ? 4.334 -7.058 4.229 1.00 87.06 81 VAL A C 1
ATOM 604 O O . VAL A 1 81 ? 5.265 -6.871 5.018 1.00 87.06 81 VAL A O 1
ATOM 607 N N . PRO A 1 82 ? 4.060 -8.278 3.744 1.00 71.56 82 PRO A N 1
ATOM 608 C CA . PRO A 1 82 ? 4.902 -9.417 4.044 1.00 71.56 82 PRO A CA 1
ATOM 609 C C . PRO A 1 82 ? 6.243 -9.261 3.320 1.00 71.56 82 PRO A C 1
ATOM 611 O O . PRO A 1 82 ? 6.327 -9.313 2.093 1.00 71.56 82 PRO A O 1
ATOM 614 N N . SER A 1 83 ? 7.314 -9.088 4.087 1.00 64.38 83 SER A N 1
ATOM 615 C CA . SER A 1 83 ? 8.679 -9.165 3.582 1.00 64.38 83 SER A CA 1
ATOM 616 C C . SER A 1 83 ? 9.147 -10.620 3.634 1.00 64.38 83 SER A C 1
ATOM 618 O O . SER A 1 83 ? 9.470 -11.143 4.696 1.00 64.38 83 SER A O 1
ATOM 620 N N . SER A 1 84 ? 9.169 -11.316 2.494 1.00 58.81 84 SER A N 1
ATOM 621 C CA . SER A 1 84 ? 9.859 -12.613 2.421 1.00 58.81 84 SER A CA 1
ATOM 622 C C . SER A 1 84 ? 11.361 -12.380 2.217 1.00 58.81 84 SER A C 1
ATOM 624 O O . SER A 1 84 ? 11.723 -11.717 1.246 1.00 58.81 84 SER A O 1
ATOM 626 N N . PRO A 1 85 ? 12.245 -12.896 3.092 1.00 51.38 85 PRO A N 1
ATOM 627 C CA . PRO A 1 85 ? 13.694 -12.754 2.946 1.00 51.38 85 PRO A CA 1
ATOM 628 C C . PRO A 1 85 ? 14.339 -13.829 2.049 1.00 51.38 85 PRO A C 1
ATOM 630 O O . PRO A 1 85 ? 15.540 -14.062 2.175 1.00 51.38 85 PRO A O 1
ATOM 633 N N . PHE A 1 86 ? 13.578 -14.506 1.181 1.00 47.97 86 PHE A N 1
ATOM 634 C CA . PHE A 1 86 ? 14.065 -15.661 0.416 1.00 47.97 86 PHE A CA 1
ATOM 635 C C . PHE A 1 86 ? 13.992 -15.440 -1.093 1.00 47.97 86 PHE A C 1
ATOM 637 O O . PHE A 1 86 ? 12.884 -15.138 -1.591 1.00 47.97 86 PHE A O 1
#

Radius of gyration: 12.96 Å; chains: 1; bounding box: 32×27×35 Å

Sequence (86 aa):
SFFAFDPHETGGVHLAVGDLDGDGREEIVVGSGKGTLPRIRVYDGKGRMLHEFFLGAQFSSVGVTPVVADIDGDGKEEILVPSSPF

Foldseek 3Di:
DDDPDDPPQPQDWAWDWFAAPLPPAIWIWIFRGAQDQTKIWIGGPVRHTDDMDGPDPQCNRGIWHWDWADPPPPNHIDTDTDDDND

Secondary structure (DSSP, 8-state):
---SS-TT-TT-EEEEEE-SSSSSSPEEEEEEPTTS--EEEEE-TTS-EEEEEE--GGGTTS----EEE-SSSSSSPEEE------